Protein AF-A0A357N1K1-F1 (afdb_monomer_lite)

Secondary structure (DSSP, 8-state):
-EEEEEETT--EEEEEEEETTEEEEEETTEEEEEES-HHHHHHHHHHHHHHHHHTT--EEEEE-HHHHHHHHHHHHHTTS-HHHHHHHHHHHHHHHHT-

pLDDT: mean 89.31, std 7.69, range [48.38, 95.31]

Structure (mmCIF, N/CA/C/O backbone):
data_AF-A0A357N1K1-F1
#
_entry.id   AF-A0A357N1K1-F1
#
loop_
_atom_site.group_PDB
_atom_site.id
_atom_site.type_symbol
_atom_site.label_atom_id
_atom_site.label_alt_id
_atom_site.label_comp_id
_atom_site.label_asym_id
_atom_site.label_entity_id
_atom_site.label_seq_id
_atom_site.pdbx_PDB_ins_code
_atom_site.Cartn_x
_atom_site.Cartn_y
_atom_site.Cartn_z
_atom_site.occupancy
_atom_site.B_iso_or_equiv
_atom_site.auth_seq_id
_atom_site.auth_comp_id
_atom_site.auth_asym_id
_atom_site.auth_atom_id
_atom_site.pdbx_PDB_model_num
ATOM 1 N N . PRO A 1 1 ? 8.036 -4.992 -8.482 1.00 80.88 1 PRO A N 1
ATOM 2 C CA . PRO A 1 1 ? 7.187 -4.336 -7.455 1.00 80.88 1 PRO A CA 1
ATOM 3 C C . PRO A 1 1 ? 6.039 -5.262 -7.049 1.00 80.88 1 PRO A C 1
ATOM 5 O O . PRO A 1 1 ? 5.370 -5.789 -7.936 1.00 80.88 1 PRO A O 1
ATOM 8 N N . HIS A 1 2 ? 5.874 -5.518 -5.752 1.00 90.00 2 HIS A N 1
ATOM 9 C CA . HIS A 1 2 ? 4.839 -6.420 -5.247 1.00 90.00 2 HIS A CA 1
ATOM 10 C C . HIS A 1 2 ? 4.381 -6.032 -3.834 1.00 90.00 2 HIS A C 1
ATOM 12 O O . HIS A 1 2 ? 5.103 -5.335 -3.118 1.00 90.00 2 HIS A O 1
ATOM 18 N N . ALA A 1 3 ? 3.202 -6.505 -3.440 1.00 93.31 3 ALA A N 1
ATOM 19 C CA . ALA A 1 3 ? 2.746 -6.549 -2.058 1.00 93.31 3 ALA A CA 1
ATOM 20 C C . ALA A 1 3 ? 2.089 -7.894 -1.760 1.00 93.31 3 ALA A C 1
ATOM 22 O O . ALA A 1 3 ? 1.496 -8.504 -2.643 1.00 93.31 3 ALA A O 1
ATOM 23 N N . GLU A 1 4 ? 2.172 -8.340 -0.517 1.00 94.25 4 GLU A N 1
ATOM 24 C CA . GLU A 1 4 ? 1.568 -9.573 -0.037 1.00 94.25 4 GLU A CA 1
ATOM 25 C C . GLU A 1 4 ? 0.942 -9.334 1.331 1.00 94.25 4 GLU A C 1
ATOM 27 O O . GLU A 1 4 ? 1.588 -8.828 2.249 1.00 94.25 4 GLU A O 1
ATOM 32 N N . LEU A 1 5 ? -0.313 -9.741 1.467 1.00 93.62 5 LEU A N 1
ATOM 33 C CA . LEU A 1 5 ? -1.042 -9.787 2.718 1.00 93.62 5 LEU A CA 1
ATOM 34 C C . LEU A 1 5 ? -1.178 -11.247 3.139 1.00 93.62 5 LEU A C 1
ATOM 36 O O . LEU A 1 5 ? -1.775 -12.051 2.418 1.00 93.62 5 LEU A O 1
ATOM 40 N N . ARG A 1 6 ? -0.629 -11.591 4.303 1.00 94.38 6 ARG A N 1
ATOM 41 C CA . ARG A 1 6 ? -0.646 -12.959 4.831 1.00 94.38 6 ARG A CA 1
ATOM 42 C C . ARG A 1 6 ? -1.268 -13.024 6.214 1.00 94.38 6 ARG A C 1
ATOM 44 O O . ARG A 1 6 ? -1.097 -12.090 6.988 1.00 94.38 6 ARG A O 1
ATOM 51 N N . ASP A 1 7 ? -1.946 -14.118 6.535 1.00 92.12 7 ASP A N 1
ATOM 52 C CA . ASP A 1 7 ? -2.395 -14.399 7.905 1.00 92.12 7 ASP A CA 1
ATOM 53 C C . ASP A 1 7 ? -1.247 -14.930 8.795 1.00 92.12 7 ASP A C 1
ATOM 55 O O . ASP A 1 7 ? -0.103 -15.106 8.356 1.00 92.12 7 ASP A O 1
ATOM 59 N N . ALA A 1 8 ? -1.556 -15.219 10.062 1.00 89.44 8 ALA A N 1
ATOM 60 C CA . ALA A 1 8 ? -0.617 -15.816 11.016 1.00 89.44 8 ALA A CA 1
ATOM 61 C C . ALA A 1 8 ? -0.098 -17.205 10.586 1.00 89.44 8 ALA A C 1
ATOM 63 O O . ALA A 1 8 ? 1.015 -17.596 10.943 1.00 89.44 8 ALA A O 1
ATOM 64 N N . GLN A 1 9 ? -0.877 -17.943 9.795 1.00 89.94 9 GLN A N 1
ATOM 65 C CA . GLN A 1 9 ? -0.534 -19.251 9.236 1.00 89.94 9 GLN A CA 1
ATOM 66 C C . GLN A 1 9 ? 0.329 -19.138 7.967 1.00 89.94 9 GLN A C 1
ATOM 68 O O . GLN A 1 9 ? 0.777 -20.157 7.439 1.00 89.94 9 GLN A O 1
ATOM 73 N N . ARG A 1 10 ? 0.647 -17.911 7.528 1.00 87.56 10 ARG A N 1
ATOM 74 C CA . ARG A 1 10 ? 1.365 -17.573 6.288 1.00 87.56 10 ARG A CA 1
ATOM 75 C C . ARG A 1 10 ? 0.568 -17.858 5.012 1.00 87.56 10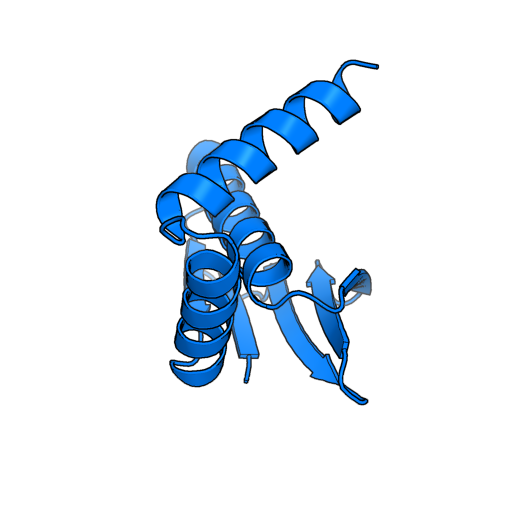 ARG A C 1
ATOM 77 O O . ARG A 1 10 ? 1.153 -17.829 3.9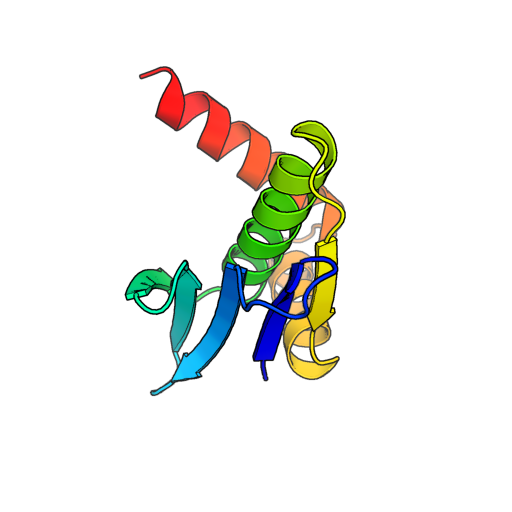23 1.00 87.56 10 ARG A O 1
ATOM 84 N N . THR A 1 11 ? -0.742 -18.063 5.122 1.00 89.94 11 THR A N 1
ATOM 85 C CA . THR A 1 11 ? -1.664 -18.136 3.985 1.00 89.94 11 THR A CA 1
ATOM 86 C C . THR A 1 11 ? -1.684 -16.790 3.277 1.00 89.94 11 THR A C 1
ATOM 88 O O . THR A 1 11 ? -1.779 -15.750 3.925 1.00 89.94 11 THR A O 1
ATOM 91 N N . LEU A 1 12 ? -1.586 -16.794 1.948 1.00 91.31 12 LEU A N 1
ATOM 92 C CA . LEU A 1 12 ? -1.710 -15.580 1.145 1.00 91.31 12 LEU A CA 1
ATOM 93 C C . LEU A 1 12 ? -3.191 -15.206 1.013 1.00 91.31 12 LEU A C 1
ATOM 95 O O . LEU A 1 12 ? -3.934 -15.898 0.324 1.00 91.31 12 LEU A O 1
ATOM 99 N N . LEU A 1 13 ? -3.594 -14.111 1.655 1.00 91.25 13 LEU A N 1
ATOM 100 C CA . LEU A 1 13 ? -4.961 -13.582 1.602 1.00 91.25 13 LEU A CA 1
ATOM 101 C C . LEU A 1 13 ? -5.150 -12.690 0.373 1.00 91.25 13 LEU A C 1
ATOM 103 O O . LEU A 1 13 ? -6.125 -12.810 -0.365 1.00 91.25 13 LEU A O 1
ATOM 107 N N . ALA A 1 14 ? -4.182 -11.805 0.132 1.00 92.38 14 ALA A N 1
ATOM 108 C CA . ALA A 1 14 ? -4.166 -10.918 -1.020 1.00 92.38 14 ALA A CA 1
ATOM 109 C C . ALA A 1 14 ? -2.734 -10.636 -1.476 1.00 92.38 14 ALA A C 1
ATOM 111 O O . ALA A 1 14 ? -1.791 -10.718 -0.690 1.00 92.38 14 ALA A O 1
ATOM 112 N N . GLY A 1 15 ? -2.564 -10.274 -2.741 1.00 93.38 15 GLY A N 1
ATOM 113 C CA . GLY A 1 15 ? -1.277 -9.868 -3.286 1.00 93.38 15 GLY A CA 1
ATOM 114 C C . GLY A 1 15 ? -1.431 -8.859 -4.411 1.00 93.38 15 GLY A C 1
ATOM 115 O O . GLY A 1 15 ? -2.391 -8.911 -5.168 1.00 93.38 15 GLY A O 1
ATOM 116 N N . VAL A 1 16 ? -0.480 -7.941 -4.526 1.00 94.31 16 VAL A N 1
ATOM 117 C CA . VAL A 1 16 ? -0.365 -7.006 -5.645 1.00 94.31 16 VAL A CA 1
ATOM 118 C C . VAL A 1 16 ? 0.899 -7.348 -6.408 1.00 94.31 16 VAL A C 1
ATOM 120 O O . VAL A 1 16 ? 1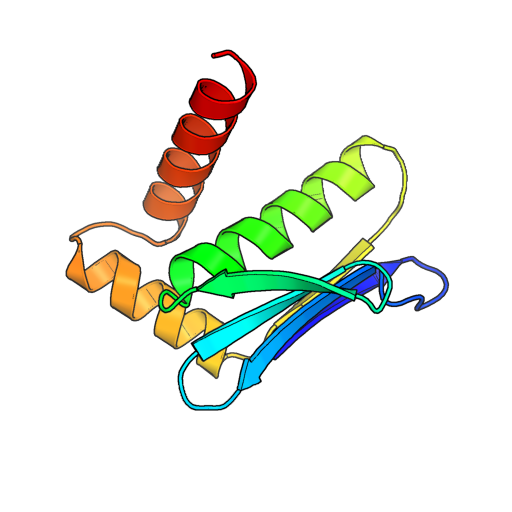.969 -7.464 -5.815 1.00 94.31 16 VAL A O 1
ATOM 123 N N . VAL A 1 17 ? 0.799 -7.473 -7.724 1.00 92.75 17 VAL A N 1
ATOM 124 C CA . VAL A 1 17 ? 1.953 -7.646 -8.611 1.00 92.75 17 VAL A CA 1
ATOM 125 C C . VAL A 1 17 ? 1.822 -6.723 -9.809 1.00 92.75 17 VAL A C 1
ATOM 127 O O . VAL A 1 17 ? 0.715 -6.398 -10.227 1.00 92.75 17 VAL A O 1
ATOM 130 N N . ARG A 1 18 ? 2.954 -6.298 -10.373 1.00 91.38 18 ARG A N 1
ATOM 131 C CA . ARG A 1 18 ? 2.958 -5.560 -11.637 1.00 91.38 18 ARG A CA 1
ATOM 132 C C . ARG A 1 18 ? 3.121 -6.535 -12.799 1.00 91.38 18 ARG A C 1
ATOM 134 O O . ARG A 1 18 ? 4.108 -7.270 -12.826 1.00 91.38 18 ARG A O 1
ATOM 141 N N . ARG A 1 19 ? 2.178 -6.539 -13.739 1.00 88.75 19 ARG A N 1
ATOM 142 C CA . ARG A 1 19 ? 2.160 -7.419 -14.912 1.00 88.75 19 ARG A CA 1
ATOM 143 C C . ARG A 1 19 ? 1.762 -6.613 -16.144 1.00 88.75 19 ARG A C 1
ATOM 145 O O . ARG A 1 19 ? 0.793 -5.875 -16.087 1.00 88.75 19 ARG A O 1
ATOM 152 N N . ASP A 1 20 ? 2.534 -6.735 -17.222 1.00 86.38 20 ASP A N 1
ATOM 153 C CA . ASP A 1 20 ? 2.258 -6.067 -18.506 1.00 86.38 20 ASP A CA 1
ATOM 154 C C . ASP A 1 20 ? 2.046 -4.540 -18.388 1.00 86.38 20 ASP A C 1
ATOM 156 O O . ASP A 1 20 ? 1.326 -3.924 -19.160 1.00 86.38 20 ASP A O 1
ATOM 160 N N . GLY A 1 21 ? 2.705 -3.913 -17.404 1.00 85.62 21 GLY A N 1
ATOM 161 C CA . GLY A 1 21 ? 2.592 -2.479 -17.113 1.00 85.62 21 GLY A CA 1
ATOM 162 C C . GLY A 1 21 ? 1.529 -2.126 -16.070 1.00 85.62 21 GLY A C 1
ATOM 163 O O . GLY A 1 21 ? 1.719 -1.133 -15.366 1.00 85.62 21 GLY A O 1
ATOM 164 N N . GLU A 1 22 ? 0.520 -2.977 -15.888 1.00 90.75 22 GLU A N 1
ATOM 165 C CA . GLU A 1 22 ? -0.605 -2.797 -14.968 1.00 90.75 22 GLU A CA 1
ATOM 166 C C . GLU A 1 22 ? -0.337 -3.385 -13.580 1.00 90.75 22 GLU A C 1
ATOM 168 O O . GLU A 1 22 ? 0.467 -4.306 -13.393 1.00 90.75 22 GLU A O 1
ATOM 173 N N . TRP A 1 23 ? -1.049 -2.870 -12.583 1.00 92.75 23 TRP A N 1
ATOM 174 C CA . TRP A 1 23 ? -1.094 -3.448 -11.251 1.00 92.75 23 TRP A CA 1
ATOM 175 C C . TRP A 1 23 ? -2.255 -4.423 -11.133 1.00 92.75 23 TRP A C 1
ATOM 177 O O . TRP A 1 23 ? -3.412 -4.074 -11.349 1.00 92.75 23 TRP A O 1
ATOM 187 N N . VAL A 1 24 ? -1.946 -5.651 -10.737 1.00 91.94 24 VAL A N 1
ATOM 188 C CA . VAL A 1 24 ? -2.919 -6.727 -10.571 1.00 91.94 24 VAL A CA 1
ATOM 189 C C . VAL A 1 24 ? -3.066 -7.029 -9.091 1.00 91.94 24 VAL A C 1
ATOM 191 O O . VAL A 1 24 ? -2.090 -7.392 -8.434 1.00 91.94 24 VAL A O 1
ATOM 194 N N . LEU A 1 25 ? -4.291 -6.908 -8.582 1.00 91.25 25 LEU A N 1
ATOM 195 C CA . LEU A 1 25 ? -4.669 -7.343 -7.244 1.00 91.25 25 LEU A CA 1
A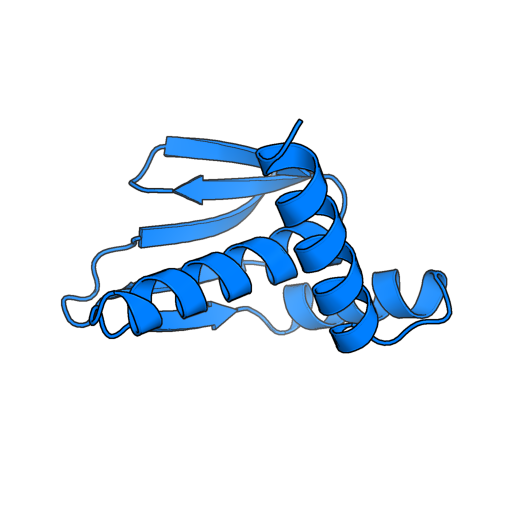TOM 196 C C . LEU A 1 25 ? -5.231 -8.764 -7.328 1.00 91.25 25 LEU A C 1
ATOM 198 O O . LEU A 1 25 ? -6.258 -9.008 -7.964 1.00 91.25 25 LEU A O 1
ATOM 202 N N . GLY A 1 26 ? -4.565 -9.699 -6.666 1.00 90.62 26 GLY A N 1
ATOM 203 C CA . GLY A 1 26 ? -5.062 -11.038 -6.399 1.00 90.62 26 GLY A CA 1
ATOM 204 C C . GLY A 1 26 ? -5.619 -11.154 -4.981 1.00 90.62 26 GLY A C 1
ATOM 205 O O . GLY A 1 26 ? -5.051 -10.591 -4.049 1.00 90.62 26 GLY A O 1
ATOM 206 N N . MET A 1 27 ? -6.703 -11.905 -4.809 1.00 87.88 27 MET A N 1
ATOM 207 C CA . MET A 1 27 ? -7.284 -12.287 -3.520 1.00 87.88 27 MET A CA 1
ATOM 208 C C . MET A 1 27 ? -7.655 -13.769 -3.559 1.00 87.88 27 MET A C 1
ATOM 210 O O . MET A 1 27 ? -8.215 -14.229 -4.554 1.00 87.88 27 MET A O 1
ATOM 214 N N . ASP A 1 28 ? -7.317 -14.523 -2.512 1.00 81.44 28 ASP A N 1
ATOM 215 C CA . ASP A 1 28 ? -7.613 -15.963 -2.403 1.00 81.44 28 ASP A CA 1
ATOM 216 C C . ASP A 1 28 ? -7.200 -16.783 -3.649 1.00 81.44 28 ASP A C 1
ATOM 218 O O . ASP A 1 28 ? -7.911 -17.677 -4.114 1.00 81.44 28 ASP A O 1
ATOM 222 N N . GLY A 1 29 ? -6.059 -16.433 -4.256 1.00 76.75 29 GLY A N 1
ATOM 223 C CA . GLY A 1 29 ? -5.544 -17.085 -5.467 1.00 76.75 29 GLY A CA 1
ATOM 224 C C . GLY A 1 29 ? -6.274 -16.730 -6.771 1.00 76.75 29 GLY A C 1
ATOM 225 O O . GLY A 1 29 ? -5.985 -17.326 -7.808 1.00 76.75 29 GLY A O 1
ATOM 226 N N . ARG A 1 30 ? -7.197 -15.762 -6.756 1.00 84.62 30 ARG A N 1
ATOM 227 C CA . ARG A 1 30 ? -7.919 -15.258 -7.936 1.00 84.62 30 ARG A CA 1
ATOM 228 C C . ARG A 1 30 ? -7.590 -13.796 -8.195 1.00 84.62 30 ARG A C 1
ATOM 230 O O . ARG A 1 30 ? -7.301 -13.057 -7.265 1.00 84.62 30 ARG A O 1
ATOM 237 N N . ILE A 1 31 ? -7.664 -13.357 -9.450 1.00 85.06 31 ILE A N 1
ATOM 238 C CA . ILE A 1 31 ? -7.541 -11.930 -9.776 1.00 85.06 31 ILE A CA 1
ATOM 239 C C . ILE A 1 31 ? -8.830 -11.234 -9.337 1.00 85.06 31 ILE A C 1
ATOM 241 O O . ILE A 1 31 ? -9.907 -11.549 -9.837 1.00 85.06 31 ILE A O 1
ATOM 245 N N . ALA A 1 32 ? -8.705 -10.310 -8.389 1.00 84.12 32 ALA A N 1
ATOM 246 C CA . ALA A 1 32 ? -9.799 -9.485 -7.893 1.00 84.12 32 ALA A CA 1
ATOM 247 C C . ALA A 1 32 ? -9.978 -8.210 -8.731 1.00 84.12 32 ALA A C 1
ATOM 249 O O . ALA A 1 32 ? -11.090 -7.700 -8.839 1.00 84.12 32 ALA A O 1
ATOM 250 N N . GLY A 1 33 ? -8.903 -7.707 -9.346 1.00 85.56 33 GLY A N 1
ATOM 251 C CA . GLY A 1 33 ? -8.967 -6.557 -10.245 1.00 85.56 33 GLY A CA 1
ATOM 252 C C . GLY A 1 33 ? -7.613 -6.136 -10.808 1.00 85.56 33 GLY A C 1
ATOM 253 O O . GLY A 1 33 ? -6.562 -6.608 -10.367 1.00 85.56 33 GLY A O 1
ATOM 254 N N . HIS A 1 34 ? -7.666 -5.224 -11.775 1.00 89.94 34 HIS A N 1
ATOM 255 C CA . HIS A 1 34 ? -6.521 -4.502 -12.327 1.00 89.94 34 HIS A CA 1
ATOM 256 C C . HIS A 1 34 ? -6.647 -3.001 -12.037 1.00 89.94 34 HIS A C 1
ATOM 258 O O . HIS A 1 34 ? -7.748 -2.490 -11.821 1.00 89.94 34 HIS A O 1
ATOM 264 N N . SER A 1 35 ? -5.523 -2.295 -12.020 1.00 89.50 35 SER A N 1
ATOM 265 C CA . SER A 1 35 ? -5.472 -0.835 -11.983 1.00 89.50 35 SER A CA 1
ATOM 266 C C . SER A 1 35 ? -4.162 -0.344 -12.587 1.00 89.50 35 SER A C 1
ATOM 268 O O . SER A 1 35 ? -3.116 -0.974 -12.445 1.00 89.50 35 SER A O 1
ATOM 270 N N . GLU A 1 36 ? -4.205 0.816 -13.227 1.00 90.19 36 GLU A N 1
ATOM 271 C CA . GLU A 1 36 ? -3.007 1.517 -13.692 1.00 90.19 36 GLU A CA 1
ATOM 272 C C . GLU A 1 36 ? -2.315 2.291 -12.555 1.00 90.19 36 GLU A C 1
ATOM 274 O O . GLU A 1 36 ? -1.141 2.632 -12.671 1.00 90.19 36 GLU A O 1
ATOM 279 N N . SER A 1 37 ? -3.006 2.518 -11.430 1.00 91.81 37 SER A N 1
ATOM 280 C CA . SER A 1 37 ? -2.520 3.319 -10.302 1.00 91.81 37 SER A CA 1
ATOM 281 C C . SER A 1 37 ? -1.910 2.458 -9.196 1.00 91.81 37 SER A C 1
ATOM 283 O O . SER A 1 37 ? -2.596 1.675 -8.528 1.00 91.81 37 SER A O 1
ATOM 285 N N . ALA A 1 38 ? -0.621 2.676 -8.938 1.00 93.06 38 ALA A N 1
ATOM 286 C CA . ALA A 1 38 ? 0.112 2.119 -7.807 1.00 93.06 38 ALA A CA 1
ATOM 287 C C . ALA A 1 38 ? -0.505 2.556 -6.474 1.00 93.06 38 ALA A C 1
ATOM 289 O O . ALA A 1 38 ? -0.647 1.748 -5.551 1.00 93.06 38 ALA A O 1
ATOM 290 N N . ALA A 1 39 ? -0.905 3.828 -6.380 1.00 94.06 39 ALA A N 1
ATOM 291 C CA . ALA A 1 39 ? -1.515 4.377 -5.179 1.00 94.06 39 ALA A CA 1
ATOM 292 C C . ALA A 1 39 ? -2.842 3.682 -4.863 1.00 94.06 39 ALA A C 1
ATOM 294 O O . ALA A 1 39 ? -3.108 3.341 -3.709 1.00 94.06 39 ALA A O 1
ATOM 295 N N . GLN A 1 40 ? -3.656 3.411 -5.886 1.00 92.88 40 GLN A N 1
ATOM 296 C CA . GLN A 1 40 ? -4.930 2.722 -5.713 1.00 92.88 40 GLN A CA 1
ATOM 297 C C . GLN A 1 40 ? -4.739 1.296 -5.189 1.00 92.88 40 GLN A C 1
ATOM 299 O O . GLN A 1 40 ? -5.351 0.931 -4.186 1.00 92.88 40 GLN A O 1
ATOM 304 N N . VAL A 1 41 ? -3.888 0.485 -5.824 1.00 92.75 41 VAL A N 1
ATOM 305 C CA . VAL A 1 41 ? -3.705 -0.916 -5.403 1.00 92.75 41 VAL A CA 1
ATOM 306 C C . VAL A 1 41 ? -3.055 -1.042 -4.029 1.00 92.75 41 VAL A C 1
ATOM 308 O O . VAL A 1 41 ? -3.423 -1.938 -3.267 1.00 92.75 41 VAL A O 1
ATOM 311 N N . LEU A 1 42 ? -2.135 -0.135 -3.680 1.00 94.06 42 LEU A N 1
ATOM 312 C CA . LEU A 1 42 ? -1.517 -0.117 -2.357 1.00 94.06 42 LEU A CA 1
ATOM 313 C C . LEU A 1 42 ? -2.547 0.240 -1.278 1.00 94.06 42 LEU A C 1
ATOM 315 O O . LEU A 1 42 ? -2.634 -0.444 -0.260 1.00 94.06 42 LEU A O 1
ATOM 319 N N . ALA A 1 43 ? -3.374 1.259 -1.519 1.00 93.44 43 ALA A N 1
ATOM 320 C CA . ALA A 1 43 ? -4.442 1.630 -0.597 1.00 93.44 43 ALA A CA 1
ATOM 321 C C . ALA A 1 43 ? -5.466 0.493 -0.416 1.00 93.44 43 ALA A C 1
ATOM 323 O O . ALA A 1 43 ? -5.874 0.210 0.711 1.00 93.44 43 ALA A O 1
ATOM 324 N N . LEU A 1 44 ? -5.821 -0.220 -1.493 1.00 90.62 44 LEU A N 1
ATOM 325 C CA . LEU A 1 44 ? -6.743 -1.360 -1.430 1.00 90.62 44 LEU A CA 1
ATOM 326 C C . LEU A 1 44 ? -6.187 -2.528 -0.606 1.00 90.62 44 LEU A C 1
ATOM 328 O O . LEU A 1 44 ? -6.908 -3.074 0.229 1.00 90.62 44 LEU A O 1
ATOM 332 N N . ILE A 1 45 ? -4.919 -2.914 -0.798 1.00 91.81 45 ILE A N 1
ATOM 333 C CA . ILE A 1 45 ? -4.343 -4.027 -0.027 1.00 91.81 45 ILE A CA 1
ATOM 334 C C . ILE A 1 45 ? -4.130 -3.654 1.450 1.00 91.81 45 ILE A C 1
ATOM 336 O O . ILE A 1 45 ? -4.322 -4.499 2.325 1.00 91.81 45 ILE A O 1
ATOM 340 N N . MET A 1 46 ? -3.818 -2.387 1.753 1.00 92.38 46 MET A N 1
ATOM 341 C CA . MET A 1 46 ? -3.783 -1.880 3.132 1.00 92.38 46 MET A CA 1
ATOM 342 C C . MET A 1 46 ? -5.165 -1.947 3.789 1.00 92.38 46 MET A C 1
ATOM 344 O O . MET A 1 46 ? -5.292 -2.478 4.891 1.00 92.38 46 MET A O 1
ATOM 348 N N . GLN A 1 47 ? -6.210 -1.495 3.090 1.00 89.75 47 GLN A N 1
ATOM 349 C CA . GLN A 1 47 ? -7.586 -1.561 3.580 1.00 89.75 47 GLN A CA 1
ATOM 350 C C . GLN A 1 47 ? -8.061 -3.007 3.787 1.00 89.75 47 GLN A C 1
ATOM 352 O O . GLN A 1 47 ? -8.759 -3.294 4.761 1.00 89.75 47 GLN A O 1
ATOM 357 N N . ALA A 1 48 ? -7.677 -3.930 2.897 1.00 88.69 48 ALA A N 1
ATOM 358 C CA . ALA A 1 48 ? -7.940 -5.355 3.080 1.00 88.69 48 ALA A CA 1
ATOM 359 C C . ALA A 1 48 ? -7.283 -5.867 4.370 1.00 88.69 48 ALA A C 1
ATOM 361 O O . ALA A 1 48 ? -7.946 -6.534 5.165 1.00 88.69 48 ALA A O 1
ATOM 362 N N . GLY A 1 49 ? -6.023 -5.492 4.616 1.00 90.94 49 GLY A N 1
ATOM 363 C CA . GLY A 1 49 ? -5.315 -5.815 5.853 1.00 90.94 49 GLY A CA 1
ATOM 364 C C . GLY A 1 49 ? -6.055 -5.331 7.098 1.00 90.94 49 GLY A C 1
ATOM 365 O O . GLY A 1 49 ? -6.415 -6.142 7.949 1.00 90.94 49 GLY A O 1
ATOM 366 N N . GLU A 1 50 ? -6.392 -4.041 7.154 1.00 90.81 50 GLU A N 1
ATOM 367 C CA . GLU A 1 50 ? -7.152 -3.467 8.271 1.00 90.81 50 GLU A CA 1
ATOM 368 C C . GLU A 1 50 ? -8.500 -4.169 8.490 1.00 90.81 50 GLU A C 1
ATOM 370 O O . GLU A 1 50 ? -8.927 -4.378 9.626 1.00 90.81 50 GLU A O 1
ATOM 375 N N . LEU A 1 51 ? -9.201 -4.546 7.415 1.00 89.19 51 LEU A N 1
ATOM 376 C CA . LEU A 1 51 ? -10.475 -5.255 7.519 1.00 89.19 51 LEU A CA 1
ATOM 377 C C . LEU A 1 51 ? -10.307 -6.646 8.144 1.00 89.19 51 LEU A C 1
ATOM 379 O O . LEU A 1 51 ? -11.163 -7.060 8.927 1.00 89.19 51 LEU A O 1
ATOM 383 N N . HIS A 1 52 ? -9.237 -7.369 7.807 1.00 89.50 52 HIS A N 1
ATOM 384 C CA . HIS A 1 52 ? -8.934 -8.659 8.424 1.00 89.50 52 HIS A CA 1
ATOM 385 C C . HIS A 1 52 ? -8.594 -8.506 9.910 1.00 89.50 52 HIS A C 1
ATOM 387 O O . HIS A 1 52 ? -9.151 -9.244 10.727 1.00 89.50 52 HIS A O 1
ATOM 393 N N . GLU A 1 53 ? -7.794 -7.502 10.281 1.00 89.56 53 GLU A N 1
ATOM 394 C CA . GLU A 1 53 ? -7.475 -7.227 11.690 1.00 89.56 53 GLU A CA 1
ATOM 395 C C . GLU A 1 53 ? -8.730 -6.895 12.500 1.00 89.56 53 GLU A C 1
ATOM 397 O O . GLU A 1 53 ? -8.946 -7.458 13.573 1.00 89.56 53 GLU A O 1
ATOM 402 N N . ARG A 1 54 ? -9.627 -6.061 11.954 1.00 90.00 54 ARG A N 1
ATOM 403 C CA . ARG A 1 54 ? -10.918 -5.730 12.587 1.00 90.00 54 ARG A CA 1
ATOM 404 C C . ARG A 1 54 ? -11.821 -6.949 12.782 1.00 90.00 54 ARG A C 1
ATOM 406 O O . ARG A 1 54 ? -12.635 -6.959 13.699 1.00 90.00 54 ARG A O 1
ATOM 413 N N . LYS A 1 55 ? -11.689 -7.976 11.937 1.00 87.94 55 LYS A N 1
ATOM 414 C CA . LYS A 1 55 ? -12.398 -9.261 12.068 1.00 87.94 55 LYS A CA 1
ATOM 415 C C . LYS A 1 55 ? -11.699 -10.239 13.023 1.00 87.94 55 LYS A C 1
ATOM 417 O O . LYS A 1 55 ? -12.138 -11.379 13.139 1.00 87.94 55 LYS A O 1
ATOM 422 N N . GLY A 1 56 ? -10.619 -9.825 13.687 1.00 90.12 56 GLY A N 1
ATOM 423 C CA . GLY A 1 56 ? -9.849 -10.667 14.600 1.00 90.12 56 GLY A CA 1
ATOM 424 C C . GLY A 1 56 ? -8.899 -11.637 13.897 1.00 90.12 56 GLY A C 1
ATOM 425 O O . GLY A 1 56 ? -8.443 -12.589 14.520 1.00 90.12 56 GLY A O 1
ATOM 426 N N . THR A 1 57 ? -8.605 -11.425 12.610 1.00 88.75 57 THR A N 1
ATOM 427 C CA . THR A 1 57 ? -7.580 -12.178 11.876 1.00 88.75 57 THR A CA 1
ATOM 428 C C . THR A 1 57 ? -6.286 -11.363 11.871 1.00 88.75 57 THR A C 1
ATOM 430 O O . THR A 1 57 ? -6.233 -10.350 11.175 1.00 88.75 57 THR A O 1
ATOM 433 N N . PRO A 1 58 ? -5.240 -11.761 12.619 1.00 89.94 58 PRO A N 1
ATOM 434 C CA . PRO A 1 58 ? -3.951 -11.087 12.554 1.00 89.94 58 PRO A CA 1
ATOM 435 C C . PRO A 1 58 ? -3.366 -11.258 11.157 1.00 89.94 58 PRO A C 1
ATOM 437 O O . PRO A 1 58 ? -3.274 -12.384 10.655 1.00 89.94 58 PRO A O 1
ATOM 440 N N . VAL A 1 59 ? -2.957 -10.155 10.541 1.00 93.19 59 VAL A N 1
ATOM 441 C CA . VAL A 1 59 ? -2.365 -10.167 9.206 1.00 93.19 59 VAL A CA 1
ATOM 442 C C . VAL A 1 59 ? -1.046 -9.424 9.186 1.00 93.19 59 VAL A C 1
ATOM 444 O O . VAL A 1 59 ? -0.778 -8.531 9.982 1.00 93.19 59 VAL A O 1
ATOM 447 N N . ARG A 1 60 ? -0.202 -9.807 8.240 1.00 94.00 60 ARG A N 1
ATOM 448 C CA . ARG A 1 60 ? 1.063 -9.160 7.951 1.00 94.00 60 ARG A CA 1
ATOM 449 C C . ARG A 1 60 ? 1.044 -8.707 6.506 1.00 94.00 60 ARG A C 1
ATOM 451 O O . ARG A 1 60 ? 1.023 -9.534 5.596 1.00 94.00 60 ARG A O 1
ATOM 458 N N . LEU A 1 61 ? 1.074 -7.395 6.319 1.00 94.06 61 LEU A N 1
ATOM 459 C CA . LEU A 1 61 ? 1.263 -6.781 5.016 1.00 94.06 61 LEU A CA 1
ATOM 460 C C . LEU A 1 61 ? 2.754 -6.515 4.791 1.00 94.06 61 LEU A C 1
ATOM 462 O O . LEU A 1 61 ? 3.410 -5.870 5.608 1.00 94.06 61 LEU A O 1
ATOM 466 N N . VAL A 1 62 ? 3.280 -6.999 3.673 1.00 94.31 62 VAL A N 1
ATOM 467 C CA . VAL A 1 62 ? 4.624 -6.681 3.184 1.00 94.31 62 VAL A CA 1
ATOM 468 C C . VAL A 1 62 ? 4.481 -6.080 1.796 1.00 94.31 62 VAL A C 1
ATOM 470 O O . VAL A 1 62 ? 3.752 -6.615 0.970 1.00 94.31 62 VAL A O 1
ATOM 473 N N . TYR A 1 63 ? 5.170 -4.979 1.516 1.00 94.50 63 TYR A N 1
ATOM 474 C CA . TYR A 1 63 ? 5.197 -4.366 0.192 1.00 94.50 63 TYR A CA 1
ATOM 475 C C . TYR A 1 63 ? 6.606 -3.895 -0.148 1.00 94.50 63 TYR A C 1
ATOM 477 O O . TYR A 1 63 ? 7.381 -3.518 0.727 1.00 94.50 63 TYR A O 1
ATOM 485 N N . SER A 1 64 ? 6.946 -3.939 -1.434 1.00 94.00 64 SER A N 1
ATOM 486 C CA . SER A 1 64 ? 8.242 -3.475 -1.930 1.00 94.00 64 SER A CA 1
ATOM 487 C C . SER A 1 64 ? 8.345 -1.952 -1.880 1.00 94.00 64 SER A C 1
ATOM 489 O O . SER A 1 64 ? 7.371 -1.277 -2.227 1.00 94.00 64 SER A O 1
ATOM 491 N N . ASP A 1 65 ? 9.537 -1.423 -1.594 1.00 94.06 65 ASP A N 1
ATOM 492 C CA . ASP A 1 65 ? 9.812 0.020 -1.657 1.00 94.06 65 ASP A CA 1
ATOM 493 C C . ASP A 1 65 ? 9.405 0.615 -3.011 1.00 94.06 65 ASP A C 1
ATOM 495 O O . ASP A 1 65 ? 8.711 1.617 -3.051 1.00 94.06 65 ASP A O 1
ATOM 499 N N . ALA A 1 66 ? 9.671 -0.081 -4.122 1.00 92.62 66 ALA A N 1
ATOM 500 C CA . ALA A 1 66 ? 9.274 0.374 -5.457 1.00 92.62 66 ALA A CA 1
ATOM 501 C C . ALA A 1 66 ? 7.755 0.590 -5.636 1.00 92.62 66 ALA A C 1
ATOM 503 O O . ALA A 1 66 ? 7.348 1.438 -6.424 1.00 92.62 66 ALA A O 1
ATOM 504 N N . LEU A 1 67 ? 6.907 -0.187 -4.948 1.00 92.75 67 LEU A N 1
ATOM 505 C CA . LEU A 1 67 ? 5.453 0.028 -4.971 1.00 92.75 67 LEU A CA 1
ATOM 506 C C . LEU A 1 67 ? 5.074 1.228 -4.099 1.00 92.75 67 LEU A C 1
ATOM 508 O O . LEU A 1 67 ? 4.259 2.043 -4.522 1.00 92.75 67 LEU A O 1
ATOM 512 N N . ARG A 1 68 ? 5.677 1.351 -2.909 1.00 93.94 68 ARG A N 1
ATOM 513 C CA . ARG A 1 68 ? 5.466 2.508 -2.031 1.00 93.94 68 ARG A CA 1
ATOM 514 C C . ARG A 1 68 ? 5.868 3.800 -2.736 1.00 93.94 68 ARG A C 1
ATOM 516 O O . ARG A 1 68 ? 5.088 4.743 -2.748 1.00 93.94 68 ARG A O 1
ATOM 523 N N . ASP A 1 69 ? 7.043 3.825 -3.347 1.00 94.62 69 ASP A N 1
ATOM 524 C CA . ASP A 1 69 ? 7.588 5.014 -3.989 1.00 94.62 69 ASP A CA 1
ATOM 525 C C . ASP A 1 69 ? 6.736 5.413 -5.205 1.00 94.62 69 ASP A C 1
ATOM 527 O O . ASP A 1 69 ? 6.443 6.592 -5.382 1.00 94.62 69 ASP A O 1
ATOM 531 N N . ALA A 1 70 ? 6.250 4.442 -5.992 1.00 93.69 70 ALA A N 1
ATOM 532 C CA . ALA A 1 70 ? 5.309 4.702 -7.085 1.00 93.69 70 ALA A CA 1
ATOM 533 C C . ALA A 1 70 ? 3.972 5.270 -6.576 1.00 93.69 70 ALA A C 1
ATOM 535 O O . ALA A 1 70 ? 3.477 6.259 -7.108 1.00 93.69 70 ALA A O 1
ATOM 536 N N . ALA A 1 71 ? 3.414 4.695 -5.508 1.00 94.31 71 ALA A N 1
ATOM 537 C CA . ALA A 1 71 ? 2.187 5.189 -4.887 1.00 94.31 71 ALA A CA 1
ATOM 538 C C . ALA A 1 71 ? 2.344 6.611 -4.318 1.00 94.31 71 ALA A C 1
ATOM 540 O O . ALA A 1 71 ? 1.451 7.447 -4.453 1.00 94.31 71 ALA A O 1
ATOM 541 N N . GLN A 1 72 ? 3.487 6.901 -3.695 1.00 94.94 72 GLN A N 1
ATOM 542 C CA . GLN A 1 72 ? 3.808 8.232 -3.182 1.00 94.94 72 GLN A CA 1
ATOM 543 C C . GLN A 1 72 ? 4.027 9.243 -4.309 1.00 94.94 72 GLN A C 1
ATOM 545 O O . GLN A 1 72 ? 3.588 10.384 -4.179 1.00 94.94 72 GLN A O 1
ATOM 550 N N . ALA A 1 73 ? 4.675 8.840 -5.405 1.00 95.19 73 ALA A N 1
ATOM 551 C CA . ALA A 1 73 ? 4.857 9.684 -6.580 1.00 95.19 73 ALA A CA 1
ATOM 552 C C . ALA A 1 73 ? 3.505 10.065 -7.200 1.00 95.19 73 ALA A C 1
ATOM 554 O O . ALA A 1 73 ? 3.244 11.250 -7.375 1.00 95.19 73 ALA A O 1
ATOM 555 N N . GLU A 1 74 ? 2.614 9.093 -7.413 1.00 93.88 74 GLU A N 1
ATOM 556 C CA . GLU A 1 74 ? 1.265 9.338 -7.943 1.00 93.88 74 GLU A CA 1
ATOM 557 C C . GLU A 1 74 ? 0.429 10.259 -7.043 1.00 93.88 74 GLU A C 1
ATOM 559 O O . GLU A 1 74 ? -0.260 11.154 -7.528 1.00 93.88 74 GLU A O 1
ATOM 564 N N . ALA A 1 75 ? 0.476 10.066 -5.721 1.00 94.25 75 ALA A N 1
ATOM 565 C CA . ALA A 1 75 ? -0.220 10.962 -4.797 1.00 94.25 75 ALA A CA 1
ATOM 566 C C . ALA A 1 75 ? 0.351 12.388 -4.882 1.00 94.25 75 ALA A C 1
ATOM 568 O O . ALA A 1 75 ? -0.395 13.363 -4.974 1.00 94.25 75 ALA A O 1
ATOM 569 N N . LYS A 1 76 ? 1.682 12.511 -4.945 1.00 94.69 76 LYS A N 1
ATOM 570 C CA . LYS A 1 76 ? 2.363 13.802 -5.054 1.00 94.69 76 LYS A CA 1
ATOM 571 C C . LYS A 1 76 ? 2.044 14.523 -6.366 1.00 94.69 76 LYS A C 1
ATOM 573 O O . LYS A 1 76 ? 1.911 15.744 -6.354 1.00 94.69 76 LYS A O 1
ATOM 578 N N . GLU A 1 77 ? 1.884 13.800 -7.472 1.00 94.06 77 GLU A N 1
ATOM 579 C CA . GLU A 1 77 ? 1.427 14.356 -8.756 1.00 94.06 77 GLU A CA 1
ATOM 580 C C . GLU A 1 77 ? 0.020 14.963 -8.662 1.00 94.06 77 GLU A C 1
ATOM 582 O O . GLU A 1 77 ? -0.276 15.944 -9.341 1.00 94.06 77 GLU A O 1
ATOM 587 N N . LYS A 1 78 ? -0.823 14.438 -7.766 1.00 89.56 78 LYS A N 1
ATOM 588 C CA . LYS A 1 78 ? -2.146 14.994 -7.442 1.00 89.56 78 LYS A CA 1
ATOM 589 C C . LYS A 1 78 ? -2.097 16.132 -6.416 1.00 89.56 78 LYS A C 1
ATOM 591 O O . LYS A 1 78 ? -3.134 16.684 -6.067 1.00 89.56 78 LYS A O 1
ATOM 596 N N . GLY A 1 79 ? -0.907 16.508 -5.944 1.00 94.31 79 GLY A N 1
ATOM 597 C CA . GLY A 1 79 ? -0.726 17.555 -4.939 1.00 94.31 79 GLY A CA 1
ATOM 598 C C . GLY A 1 79 ? -1.101 17.128 -3.520 1.00 94.31 79 GLY A C 1
ATOM 599 O O . GLY A 1 79 ? -1.259 17.991 -2.661 1.00 94.31 79 GLY A O 1
ATOM 600 N N . GLN A 1 80 ? -1.223 15.822 -3.267 1.00 95.31 80 GLN A N 1
ATOM 601 C CA . GLN A 1 80 ? -1.607 15.267 -1.971 1.00 95.31 80 GLN A CA 1
ATOM 602 C C . GLN A 1 80 ? -0.583 14.244 -1.468 1.00 95.31 80 GLN A C 1
ATOM 604 O O . GLN A 1 80 ? 0.274 13.733 -2.191 1.00 95.31 80 GLN A O 1
ATOM 609 N N . THR A 1 81 ? -0.661 13.928 -0.188 1.00 94.50 81 THR A N 1
ATOM 610 C CA . THR A 1 81 ? 0.066 12.820 0.420 1.00 94.50 81 THR A CA 1
ATOM 611 C C . THR A 1 81 ? -0.630 11.494 0.120 1.00 94.50 81 THR A C 1
ATOM 613 O O . THR A 1 81 ? -1.831 11.427 -0.149 1.00 94.50 81 THR A O 1
ATOM 616 N N . PHE A 1 82 ? 0.118 10.393 0.202 1.00 92.25 82 PHE A N 1
ATOM 617 C CA . PHE A 1 82 ? -0.470 9.061 0.052 1.00 92.25 82 PHE A CA 1
ATOM 618 C C . PHE A 1 82 ? -1.543 8.767 1.118 1.00 92.25 82 PHE A C 1
ATOM 620 O O . PHE A 1 82 ? -2.525 8.088 0.831 1.00 92.25 82 PHE A O 1
ATOM 627 N N . GLU A 1 83 ? -1.397 9.309 2.330 1.00 92.06 83 GLU A N 1
ATOM 628 C CA . GLU A 1 83 ? -2.395 9.151 3.394 1.00 92.06 83 GLU A CA 1
ATOM 629 C C . GLU A 1 83 ? -3.711 9.868 3.061 1.00 92.06 83 GLU A C 1
ATOM 631 O O . GLU A 1 83 ? -4.779 9.280 3.230 1.00 92.06 83 GLU A O 1
ATOM 636 N N . GLU A 1 84 ? -3.648 11.086 2.512 1.00 93.50 84 GLU A N 1
ATOM 637 C CA . GLU A 1 84 ? -4.831 11.801 2.006 1.00 93.50 84 GLU A CA 1
ATOM 638 C C . GLU A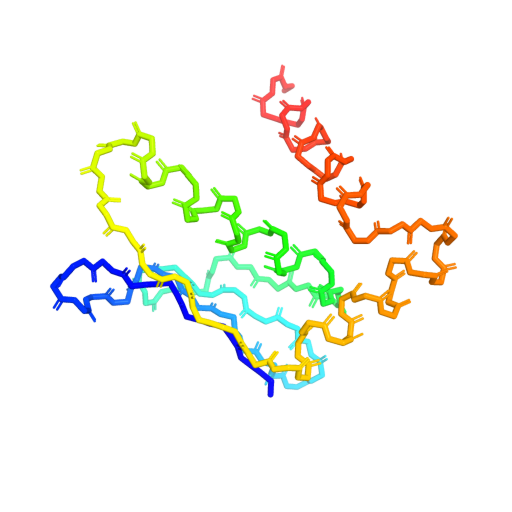 1 84 ? -5.490 11.024 0.861 1.00 93.50 84 GLU A C 1
ATOM 640 O O . GLU A 1 84 ? -6.699 10.806 0.878 1.00 93.50 84 GLU A O 1
ATOM 645 N N . TYR A 1 85 ? -4.694 10.505 -0.081 1.00 93.00 85 TYR A N 1
ATOM 646 C CA . TYR A 1 85 ? -5.197 9.651 -1.162 1.00 93.00 85 TYR A CA 1
ATOM 647 C C . TYR A 1 85 ? -5.909 8.397 -0.653 1.00 93.00 85 TYR A C 1
ATOM 649 O O . TYR A 1 85 ? -6.991 8.046 -1.124 1.00 93.00 85 TYR A O 1
ATOM 657 N N . LYS A 1 86 ? -5.328 7.724 0.342 1.00 92.12 86 LYS A N 1
ATOM 658 C CA . LYS A 1 86 ? -5.928 6.547 0.973 1.00 92.12 86 LYS A CA 1
ATOM 659 C C . LYS A 1 86 ? -7.259 6.897 1.643 1.00 92.12 86 LYS A C 1
ATOM 661 O O . LYS A 1 86 ? -8.218 6.138 1.504 1.00 92.12 86 LYS A O 1
ATOM 666 N N . ALA A 1 87 ? -7.335 8.032 2.338 1.00 90.94 87 ALA A N 1
ATOM 667 C CA . ALA A 1 87 ? -8.558 8.493 2.991 1.00 90.94 87 ALA A CA 1
ATOM 668 C C . ALA A 1 87 ? -9.670 8.820 1.978 1.00 90.94 87 ALA A C 1
ATOM 670 O O . ALA A 1 87 ? -10.804 8.368 2.144 1.00 90.94 87 ALA A O 1
ATOM 671 N N . GLU A 1 88 ? -9.341 9.536 0.902 1.00 90.81 88 GLU A N 1
ATOM 672 C CA . GLU A 1 88 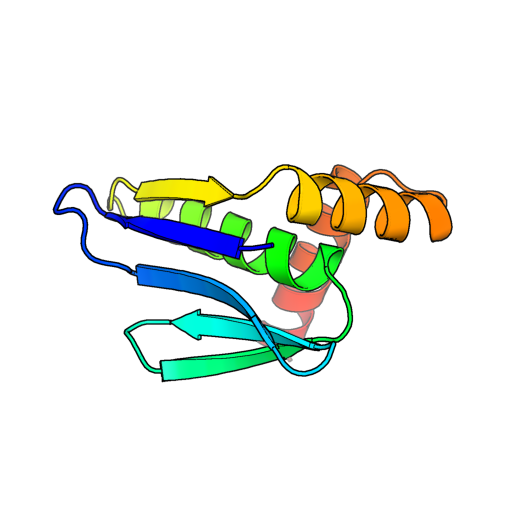? -10.275 9.845 -0.186 1.00 90.81 88 GLU A CA 1
ATOM 673 C C . GLU A 1 88 ? -10.776 8.582 -0.887 1.00 90.81 88 GLU A C 1
ATOM 675 O O . GLU A 1 88 ? -11.980 8.425 -1.103 1.00 90.81 88 GLU A O 1
ATOM 680 N N . LEU A 1 89 ? -9.875 7.643 -1.194 1.00 89.06 89 LEU A N 1
ATOM 681 C CA . LEU A 1 89 ? -10.243 6.374 -1.812 1.00 89.06 89 LEU A CA 1
ATOM 682 C C . LEU A 1 89 ? -11.166 5.562 -0.896 1.00 89.06 89 LEU A C 1
ATOM 684 O O . LEU A 1 89 ? -12.177 5.030 -1.356 1.00 89.06 89 LEU A O 1
ATOM 688 N N . ALA A 1 90 ? -10.861 5.492 0.402 1.00 86.88 90 ALA A N 1
ATOM 689 C CA . ALA A 1 90 ? -11.708 4.808 1.373 1.00 86.88 90 ALA A CA 1
ATOM 690 C C . ALA A 1 90 ? -13.111 5.437 1.446 1.00 86.88 90 ALA A C 1
ATOM 692 O O . ALA A 1 90 ? -14.107 4.708 1.460 1.00 86.88 90 ALA A O 1
ATOM 693 N N . ALA A 1 91 ? -13.202 6.772 1.427 1.00 88.12 91 ALA A N 1
ATOM 694 C CA . ALA A 1 91 ? -14.472 7.495 1.394 1.00 88.12 91 ALA A CA 1
ATOM 695 C C . ALA A 1 91 ? -15.261 7.222 0.099 1.00 88.12 91 ALA A C 1
ATOM 697 O O . ALA A 1 91 ? -16.453 6.913 0.156 1.00 88.12 91 ALA A O 1
ATOM 698 N N . ALA A 1 92 ? -14.597 7.252 -1.060 1.00 86.31 92 ALA A N 1
ATOM 699 C CA . ALA A 1 92 ? -15.213 6.967 -2.356 1.00 86.31 92 ALA A CA 1
ATOM 700 C C . ALA A 1 92 ? -15.749 5.526 -2.442 1.00 86.31 92 ALA A C 1
ATOM 702 O O . ALA A 1 92 ? -16.857 5.288 -2.927 1.00 86.31 92 ALA A O 1
ATOM 703 N N . MET A 1 93 ? -14.993 4.555 -1.925 1.00 81.50 93 MET A N 1
ATOM 704 C CA . MET A 1 93 ? -15.402 3.148 -1.889 1.00 81.50 93 MET A CA 1
ATOM 705 C C . MET A 1 93 ? -16.586 2.917 -0.942 1.00 81.50 93 MET A C 1
ATOM 707 O O . MET A 1 93 ? -17.486 2.139 -1.266 1.00 81.50 93 MET A O 1
ATOM 711 N N . ALA A 1 94 ? -16.621 3.606 0.203 1.00 78.44 94 ALA A N 1
ATOM 712 C CA . ALA A 1 94 ? -17.761 3.567 1.116 1.00 78.44 94 ALA A CA 1
ATOM 713 C C . ALA A 1 94 ? -19.027 4.147 0.464 1.00 78.44 94 ALA A C 1
ATOM 715 O O . ALA A 1 94 ? -20.086 3.527 0.537 1.00 78.44 94 ALA A O 1
ATOM 716 N N . ALA A 1 95 ? -18.910 5.274 -0.246 1.00 76.38 95 ALA A N 1
ATOM 717 C CA . ALA A 1 95 ? -20.027 5.874 -0.976 1.00 76.38 95 ALA A CA 1
ATOM 718 C C . ALA A 1 95 ? -20.580 4.937 -2.067 1.00 76.38 95 ALA A C 1
ATOM 720 O O . ALA A 1 95 ? -21.793 4.761 -2.181 1.00 76.38 95 ALA A O 1
ATOM 721 N N . LYS A 1 96 ? -19.694 4.264 -2.815 1.00 70.81 96 LYS A N 1
ATOM 722 C CA . LYS A 1 96 ? -20.077 3.326 -3.883 1.00 70.81 96 LYS A CA 1
ATOM 723 C C . LYS A 1 96 ? -20.725 2.036 -3.364 1.00 70.81 96 LYS A C 1
ATOM 725 O O . LYS A 1 96 ? -21.484 1.411 -4.088 1.00 70.81 96 LYS A O 1
ATOM 730 N N . LYS A 1 97 ? -20.435 1.624 -2.124 1.00 59.44 97 LYS A N 1
ATOM 731 C CA . LYS A 1 97 ? -21.070 0.463 -1.472 1.00 59.44 97 LYS A CA 1
ATOM 732 C C . LYS A 1 97 ? -22.496 0.759 -0.980 1.00 59.44 97 LYS A C 1
ATOM 734 O O . LYS A 1 97 ? -23.266 -0.172 -0.760 1.00 59.44 97 LYS A O 1
ATOM 739 N N . ASN A 1 98 ? -22.825 2.035 -0.786 1.00 53.72 98 ASN A N 1
ATOM 740 C CA . ASN A 1 98 ? -24.104 2.515 -0.261 1.00 53.72 98 ASN A CA 1
ATOM 741 C C . ASN A 1 98 ? -25.070 3.029 -1.348 1.00 53.72 98 ASN A C 1
ATOM 743 O O . ASN A 1 98 ? -26.119 3.567 -0.994 1.00 53.72 98 ASN A O 1
ATOM 747 N N . SER A 1 99 ? -24.715 2.881 -2.630 1.00 48.38 99 SER A N 1
ATOM 748 C CA . SER A 1 99 ? -25.526 3.257 -3.802 1.00 48.38 99 SER A CA 1
ATOM 749 C C . SER A 1 99 ? -25.971 2.011 -4.559 1.00 48.38 99 SER A C 1
ATOM 751 O O . SER A 1 99 ? -27.127 2.000 -5.029 1.00 48.38 99 SER A O 1
#

Sequence (99 aa):
PHAELRDAQRTLLAGVVRRDGEWVLGMDGRIAGHSESAAQVLALIMQAGELHERKGTPVRLVYSDALRDAAQAEAKEKGQTFEEYKAELAAAMAAKKNS

Foldseek 3Di:
DKKFKAFPVRDTQWMWDQDPQWIFIDGPNHTPDIDNALLLNVLVVVVVQVVCVVVVTHMDMDDDPVSVVRSQVVQVVVVHGSVVVSVVSVVVVVVVVVD

Radius of gyration: 13.26 Å; chains: 1; bounding box: 35×37×33 Å